Protein AF-A0A3E0N3J2-F1 (afdb_monomer)

Mean predicted aligned error: 12.0 Å

Secondary structure (DSSP, 8-state):
----PPP--------PPPPTTTHHHHHHHHHHHHHTT---HHHHHHHHT--HHHHHHHHHT-SHHHHHHHHH-SPTT--EEEEEEEE-TTT--EEEEES-TTT-GGGS---------

Structure (mmCIF, N/CA/C/O backbone):
data_AF-A0A3E0N3J2-F1
#
_entry.id   AF-A0A3E0N3J2-F1
#
loop_
_atom_site.group_PDB
_atom_site.id
_atom_site.type_symbol
_atom_site.label_atom_id
_atom_site.label_alt_id
_atom_site.label_comp_id
_atom_site.label_asym_id
_atom_site.label_entity_id
_atom_site.label_seq_id
_atom_site.pdbx_PDB_ins_code
_atom_site.Cartn_x
_atom_site.Cartn_y
_atom_site.Cartn_z
_atom_site.occupancy
_atom_site.B_iso_or_equiv
_atom_site.auth_seq_id
_atom_site.auth_comp_id
_atom_site.auth_asym_id
_atom_site.auth_atom_id
_atom_site.pdbx_PDB_model_num
ATOM 1 N N . MET A 1 1 ? 6.605 -41.405 32.037 1.00 49.12 1 MET A N 1
ATOM 2 C CA . MET A 1 1 ? 5.750 -40.196 32.096 1.00 49.12 1 MET A CA 1
ATOM 3 C C . MET A 1 1 ? 6.210 -39.213 31.024 1.00 49.12 1 MET A C 1
ATOM 5 O O . MET A 1 1 ? 7.272 -38.625 31.168 1.00 49.12 1 MET A O 1
ATOM 9 N N . ILE A 1 2 ? 5.474 -39.091 29.916 1.00 49.22 2 ILE A N 1
ATOM 10 C CA . ILE A 1 2 ? 5.842 -38.228 28.780 1.00 49.22 2 ILE A CA 1
ATOM 11 C C . ILE A 1 2 ? 5.239 -36.841 29.024 1.00 49.22 2 ILE A C 1
ATOM 13 O O . ILE A 1 2 ? 4.024 -36.663 28.939 1.00 49.22 2 ILE A O 1
ATOM 17 N N . GLN A 1 3 ? 6.078 -35.862 29.367 1.00 49.22 3 GLN A N 1
ATOM 18 C CA . GLN A 1 3 ? 5.643 -34.477 29.543 1.00 49.22 3 GLN A CA 1
ATOM 19 C C . GLN A 1 3 ? 5.344 -33.854 28.172 1.00 49.22 3 GLN A C 1
ATOM 21 O O . GLN A 1 3 ? 6.247 -33.542 27.396 1.00 49.22 3 GLN A O 1
ATOM 26 N N . ARG A 1 4 ? 4.055 -33.670 27.872 1.00 51.31 4 ARG A N 1
ATOM 27 C CA . ARG A 1 4 ? 3.586 -32.906 26.710 1.00 51.31 4 ARG A CA 1
ATOM 28 C C . ARG A 1 4 ? 3.923 -31.426 26.927 1.00 51.31 4 ARG A C 1
ATOM 30 O O . ARG A 1 4 ? 3.276 -30.753 27.729 1.00 51.31 4 ARG A O 1
ATOM 37 N N . ARG A 1 5 ? 4.942 -30.918 26.229 1.00 49.94 5 ARG A N 1
ATOM 38 C CA . ARG A 1 5 ? 5.257 -29.481 26.183 1.00 49.94 5 ARG A CA 1
ATOM 39 C C . ARG A 1 5 ? 4.100 -28.749 25.492 1.00 49.94 5 ARG A C 1
ATOM 41 O O . ARG A 1 5 ? 3.804 -29.016 24.331 1.00 49.94 5 ARG A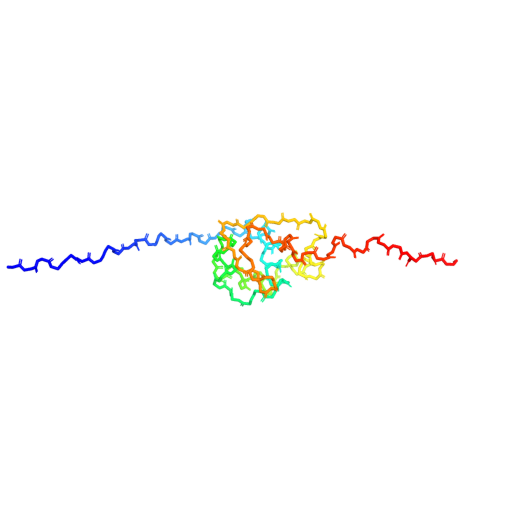 O 1
ATOM 48 N N . LYS A 1 6 ? 3.414 -27.863 26.221 1.00 51.88 6 LYS A N 1
ATOM 49 C CA . LYS A 1 6 ? 2.366 -26.983 25.677 1.00 51.88 6 LYS A CA 1
ATOM 50 C C . LYS A 1 6 ? 2.995 -26.010 24.664 1.00 51.88 6 LYS A C 1
ATOM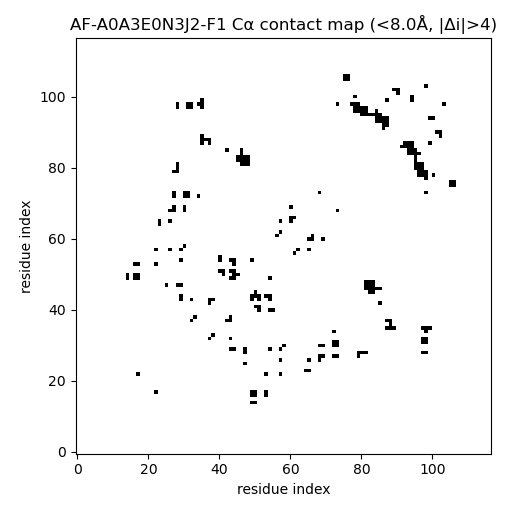 52 O O . LYS A 1 6 ? 4.055 -25.467 24.971 1.00 51.88 6 LYS A O 1
ATOM 57 N N . PRO A 1 7 ? 2.371 -25.754 23.501 1.00 45.41 7 PRO A N 1
ATOM 58 C CA . PRO A 1 7 ? 2.862 -24.748 22.570 1.00 45.41 7 PRO A CA 1
ATOM 59 C C . PRO A 1 7 ? 2.703 -23.349 23.173 1.00 45.41 7 PRO A C 1
ATOM 61 O O . PRO A 1 7 ? 1.644 -22.973 23.683 1.00 45.41 7 PRO A O 1
ATOM 64 N N . SER A 1 8 ? 3.795 -22.593 23.129 1.00 46.47 8 SER A N 1
ATOM 65 C CA . SER A 1 8 ? 3.905 -21.207 23.562 1.00 46.47 8 SER A CA 1
ATOM 66 C C . SER A 1 8 ? 2.934 -20.343 22.761 1.00 46.47 8 SER A C 1
ATOM 68 O O . SER A 1 8 ? 3.118 -20.108 21.570 1.00 46.47 8 SER A O 1
ATOM 70 N N . ARG A 1 9 ? 1.874 -19.883 23.424 1.00 44.66 9 ARG A N 1
ATOM 71 C CA . ARG A 1 9 ? 0.893 -18.939 22.889 1.00 44.66 9 ARG A CA 1
ATOM 72 C C . ARG A 1 9 ? 1.603 -17.593 22.701 1.00 44.66 9 ARG A C 1
ATOM 74 O O . ARG A 1 9 ? 1.740 -16.832 23.660 1.00 44.66 9 ARG A O 1
ATOM 81 N N . SER A 1 10 ? 2.122 -17.339 21.500 1.00 45.91 10 SER A N 1
ATOM 82 C CA . SER A 1 10 ? 2.666 -16.036 21.113 1.00 45.91 10 SER A CA 1
ATOM 83 C C . SER A 1 10 ? 1.596 -14.980 21.363 1.00 45.91 10 SER A C 1
ATOM 85 O O . SER A 1 10 ? 0.554 -14.963 20.716 1.00 45.91 10 SER A O 1
ATOM 87 N N . LYS A 1 11 ? 1.827 -14.136 22.371 1.00 43.78 11 LYS A N 1
ATOM 88 C CA . LYS A 1 11 ? 1.009 -12.960 22.652 1.00 43.78 11 LYS A CA 1
ATOM 89 C C . LYS A 1 11 ? 1.230 -11.975 21.508 1.00 43.78 11 LYS A C 1
ATOM 91 O O . LYS A 1 11 ? 2.158 -11.169 21.563 1.00 43.78 11 LYS A O 1
ATOM 96 N N . GLU A 1 12 ? 0.416 -12.054 20.463 1.00 45.28 12 GLU A N 1
ATOM 97 C CA . GLU A 1 12 ? 0.291 -10.958 19.509 1.00 45.28 12 GLU A CA 1
ATOM 98 C C . GLU A 1 12 ? -0.198 -9.735 20.291 1.00 45.28 12 GLU A C 1
ATOM 100 O O . GLU A 1 12 ? -1.329 -9.687 20.774 1.00 45.28 12 GLU A O 1
ATOM 105 N N . LYS A 1 13 ? 0.703 -8.770 20.513 1.00 46.81 13 LYS A N 1
ATOM 106 C CA . LYS A 1 13 ? 0.328 -7.454 21.031 1.00 46.81 13 LYS A CA 1
ATOM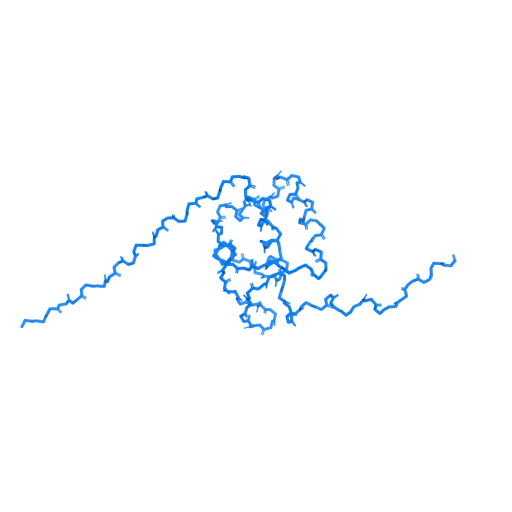 107 C C . LYS A 1 13 ? -0.752 -6.894 20.099 1.00 46.81 13 LYS A C 1
ATOM 109 O O . LYS A 1 13 ? -0.513 -6.886 18.889 1.00 46.81 13 LYS A O 1
ATOM 114 N N . PRO A 1 14 ? -1.889 -6.398 20.618 1.00 45.72 14 PRO A N 1
ATOM 115 C CA . PRO A 1 14 ? -2.850 -5.694 19.785 1.00 45.72 14 PRO A CA 1
ATOM 116 C C . PRO A 1 14 ? -2.119 -4.517 19.135 1.00 45.72 14 PRO A C 1
ATOM 118 O O . PRO A 1 14 ? -1.610 -3.633 19.830 1.00 45.72 14 PRO A O 1
ATOM 121 N N . LYS A 1 15 ? -1.986 -4.558 17.804 1.00 54.59 15 LYS A N 1
ATOM 122 C CA . LYS A 1 15 ? -1.508 -3.424 17.012 1.00 54.59 15 LYS A CA 1
ATOM 123 C C . LYS A 1 15 ? -2.458 -2.274 17.328 1.00 54.59 15 LYS A C 1
ATOM 125 O O . LYS A 1 15 ? -3.641 -2.359 17.016 1.00 54.59 15 LYS A O 1
ATOM 130 N N . GLN A 1 16 ? -1.962 -1.275 18.051 1.00 52.44 16 GLN A N 1
ATOM 131 C CA . GLN A 1 16 ? -2.748 -0.102 18.413 1.00 52.44 16 GLN A CA 1
ATOM 132 C C . GLN A 1 16 ? -3.293 0.513 17.121 1.00 52.44 16 GLN A C 1
ATOM 134 O O . GLN A 1 16 ? -2.528 0.693 16.173 1.00 52.44 16 GLN A O 1
ATOM 139 N N . ALA A 1 17 ? -4.602 0.774 17.077 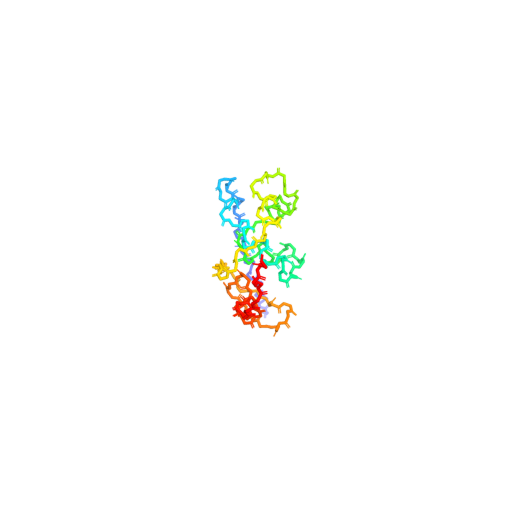1.00 54.28 17 ALA A N 1
ATOM 140 C CA . ALA A 1 17 ? -5.215 1.513 15.981 1.00 54.28 17 ALA A CA 1
ATOM 141 C C . ALA A 1 17 ? -4.457 2.835 15.819 1.00 54.28 17 ALA A C 1
ATOM 143 O O . ALA A 1 17 ? -4.213 3.539 16.806 1.00 54.28 17 ALA A O 1
ATOM 144 N N . LEU A 1 18 ? -4.002 3.117 14.600 1.00 55.69 18 LE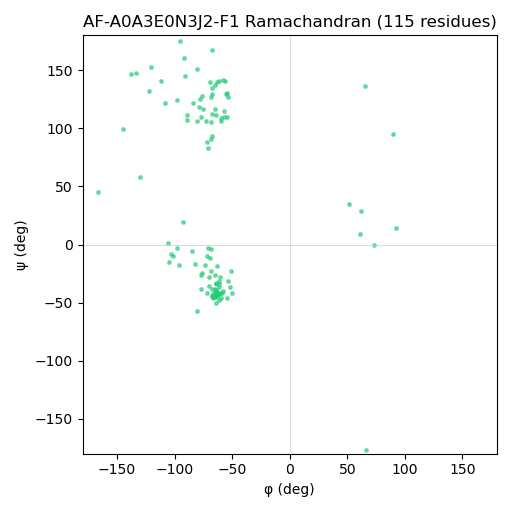U A N 1
ATOM 145 C CA . LEU A 1 18 ? -3.196 4.298 14.336 1.00 55.69 18 LEU A CA 1
ATOM 146 C C . LEU A 1 18 ? -4.038 5.549 14.629 1.00 55.69 18 LEU A C 1
ATOM 148 O O . LEU A 1 18 ? -5.228 5.597 14.329 1.00 55.69 18 LEU A O 1
ATOM 152 N N . THR A 1 19 ? -3.443 6.581 15.229 1.00 61.03 19 THR A N 1
ATOM 153 C CA . THR A 1 19 ? -4.160 7.846 15.431 1.00 61.03 19 THR A CA 1
ATOM 154 C C . THR A 1 19 ? -4.548 8.432 14.069 1.00 61.03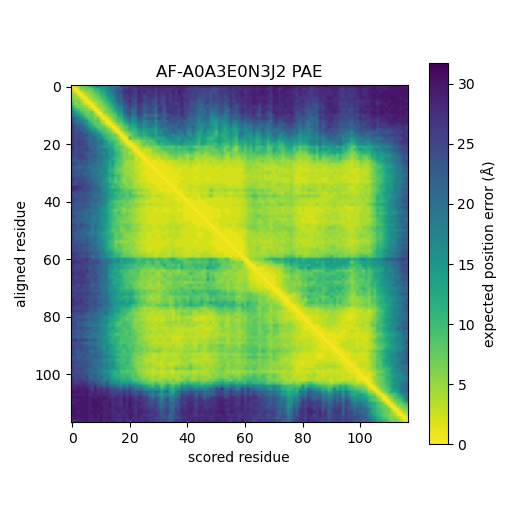 19 THR A C 1
ATOM 156 O O . THR A 1 19 ? -3.756 8.387 13.125 1.00 61.03 19 THR A O 1
ATOM 159 N N . LYS A 1 20 ? -5.752 9.016 13.951 1.00 61.12 20 LYS A N 1
ATOM 160 C CA . LYS A 1 20 ? -6.294 9.566 12.685 1.00 61.12 20 LYS A CA 1
ATOM 161 C C . LYS A 1 20 ? -5.346 10.530 11.951 1.00 61.12 20 LYS A C 1
ATOM 163 O O . LYS A 1 20 ? -5.436 10.694 10.742 1.00 61.12 20 LYS A O 1
ATOM 168 N N . SER A 1 21 ? -4.394 11.143 12.654 1.00 59.28 21 SER A N 1
ATOM 169 C CA . SER A 1 21 ? -3.364 12.020 12.084 1.00 59.28 21 SER A CA 1
ATOM 170 C C . SER A 1 21 ? -2.259 11.294 11.300 1.00 59.28 21 SER A C 1
ATOM 172 O O . SER A 1 21 ? -1.557 11.934 10.516 1.00 59.28 21 SER A O 1
ATOM 174 N N . GLN A 1 22 ? -2.086 9.981 11.477 1.00 63.97 22 GLN A N 1
ATOM 175 C CA . GLN A 1 22 ? -1.062 9.181 10.792 1.00 63.97 22 GLN A CA 1
ATOM 176 C C . GLN A 1 22 ? -1.586 8.469 9.532 1.00 63.97 22 GLN A C 1
ATOM 178 O O . GLN A 1 22 ? -0.782 8.118 8.664 1.00 63.97 22 GLN A O 1
ATOM 183 N N . LEU A 1 23 ? -2.911 8.328 9.389 1.00 65.38 23 LEU A N 1
ATOM 184 C CA . LEU A 1 23 ? -3.564 7.747 8.207 1.00 65.38 23 LEU A CA 1
ATOM 185 C C . LEU A 1 23 ? -3.150 8.430 6.889 1.00 65.38 23 LEU A C 1
ATOM 187 O O . LEU A 1 23 ? -2.741 7.718 5.970 1.00 65.38 23 LEU A O 1
ATOM 191 N N . PRO A 1 24 ? -3.108 9.777 6.776 1.00 67.12 24 PRO A N 1
ATOM 192 C CA . PRO A 1 24 ? -2.768 10.432 5.512 1.00 67.12 24 PRO A CA 1
ATOM 193 C C . PRO A 1 24 ? -1.329 10.171 5.054 1.00 67.12 24 PRO A C 1
ATOM 195 O O . PRO A 1 24 ? -1.045 10.228 3.863 1.00 67.12 24 PRO A O 1
ATOM 198 N N . ARG A 1 25 ? -0.405 9.884 5.984 1.00 73.56 25 ARG A N 1
ATOM 199 C CA . ARG A 1 25 ? 0.999 9.592 5.650 1.00 73.56 25 ARG A CA 1
ATOM 200 C C . ARG A 1 25 ? 1.193 8.183 5.096 1.00 73.56 25 ARG A C 1
ATOM 202 O O . ARG A 1 25 ? 2.157 7.961 4.373 1.00 73.56 25 ARG A O 1
ATOM 209 N N . ARG A 1 26 ? 0.319 7.236 5.453 1.00 77.69 26 ARG A N 1
ATOM 210 C CA . ARG A 1 26 ? 0.408 5.832 5.013 1.00 77.69 26 ARG A CA 1
ATOM 211 C C . ARG A 1 26 ? -0.598 5.456 3.930 1.00 77.69 26 ARG A C 1
ATOM 213 O O . ARG A 1 26 ? -0.380 4.454 3.257 1.00 77.69 26 ARG A O 1
ATOM 220 N N . ALA A 1 27 ? -1.623 6.278 3.706 1.00 81.75 27 ALA A N 1
ATOM 221 C CA . ALA A 1 27 ? -2.576 6.114 2.612 1.00 81.75 27 ALA A CA 1
ATOM 222 C C . ALA A 1 27 ? -1.918 5.905 1.231 1.00 81.75 27 ALA A C 1
ATOM 224 O O . ALA A 1 27 ? -2.352 4.995 0.531 1.00 81.75 27 ALA A O 1
ATOM 225 N N . PRO A 1 28 ? -0.835 6.618 0.851 1.00 84.69 28 PRO A N 1
ATOM 226 C CA . PRO A 1 28 ? -0.182 6.372 -0.434 1.00 84.69 28 PRO A CA 1
ATOM 227 C C . PRO A 1 28 ? 0.369 4.946 -0.569 1.00 84.69 28 PRO A C 1
ATOM 229 O O . PRO A 1 28 ? 0.275 4.357 -1.633 1.00 84.69 28 PRO A O 1
ATOM 232 N N . ALA A 1 29 ? 0.903 4.357 0.509 1.00 86.44 29 ALA A N 1
ATOM 233 C CA . ALA A 1 29 ? 1.446 2.996 0.474 1.00 86.44 29 ALA A CA 1
ATOM 234 C C . ALA A 1 29 ? 0.341 1.939 0.327 1.00 86.44 29 ALA A C 1
ATOM 236 O O . ALA A 1 29 ? 0.537 0.926 -0.338 1.00 86.44 29 ALA A O 1
ATOM 237 N N . VAL A 1 30 ? -0.820 2.183 0.941 1.00 88.62 30 VAL A N 1
ATOM 238 C CA . VAL A 1 30 ? -2.018 1.344 0.785 1.00 88.62 30 VAL A CA 1
ATOM 239 C C . VAL A 1 30 ? -2.513 1.396 -0.657 1.00 88.62 30 VAL A C 1
ATOM 241 O O . VAL A 1 30 ? -2.677 0.348 -1.274 1.00 88.62 30 VAL A O 1
ATOM 244 N N . ILE A 1 31 ? -2.674 2.606 -1.200 1.00 87.00 31 ILE A N 1
ATOM 245 C CA . ILE A 1 31 ? -3.111 2.823 -2.583 1.00 87.00 31 ILE A CA 1
ATOM 246 C C . ILE A 1 31 ? -2.124 2.171 -3.555 1.00 87.00 31 ILE A C 1
ATOM 248 O O . ILE A 1 31 ? -2.550 1.417 -4.416 1.00 87.00 31 ILE A O 1
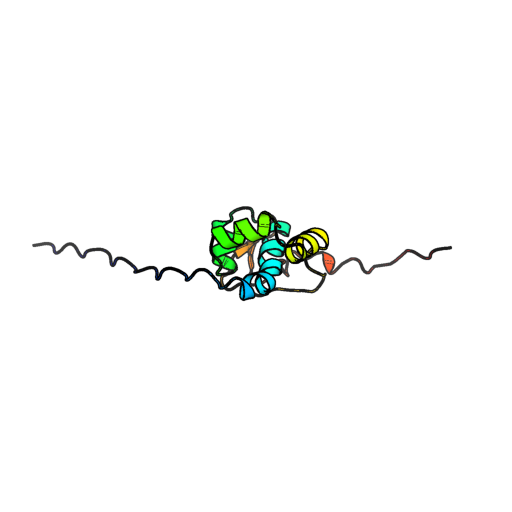ATOM 252 N N . ALA A 1 32 ? -0.814 2.355 -3.367 1.00 86.31 32 ALA A N 1
ATOM 253 C CA . ALA A 1 32 ? 0.206 1.730 -4.209 1.00 86.31 32 ALA A CA 1
ATOM 254 C C . ALA A 1 32 ? 0.119 0.193 -4.215 1.00 86.31 32 ALA A C 1
ATOM 256 O O . ALA A 1 32 ? 0.287 -0.432 -5.259 1.00 86.31 32 ALA A O 1
ATOM 257 N N . LEU A 1 33 ? -0.154 -0.439 -3.066 1.00 87.50 33 LEU A N 1
ATOM 258 C CA . LEU A 1 33 ? -0.345 -1.893 -2.991 1.00 87.50 33 LEU A CA 1
ATOM 259 C C . LEU A 1 33 ? -1.623 -2.347 -3.711 1.00 87.50 33 LEU A C 1
ATOM 261 O O . LEU A 1 33 ? -1.603 -3.376 -4.387 1.00 87.50 33 LEU A O 1
ATOM 265 N N . MET A 1 34 ? -2.706 -1.575 -3.610 1.00 88.56 34 MET A N 1
ATOM 266 C CA . MET A 1 34 ? -3.943 -1.834 -4.355 1.00 88.56 34 MET A CA 1
ATOM 267 C C . MET A 1 34 ? -3.738 -1.650 -5.865 1.00 88.56 34 MET A C 1
ATOM 269 O O . MET A 1 34 ? -4.150 -2.506 -6.641 1.00 88.56 34 MET A O 1
ATOM 273 N N . GLU A 1 35 ? -3.026 -0.600 -6.290 1.00 84.62 35 GLU A N 1
ATOM 274 C CA . GLU A 1 35 ? -2.642 -0.362 -7.692 1.00 84.62 35 GLU A CA 1
ATOM 275 C C . GLU A 1 35 ? -1.761 -1.494 -8.242 1.00 84.62 35 GLU A C 1
ATOM 277 O O . GLU A 1 35 ? -1.867 -1.857 -9.412 1.00 84.62 35 GLU A O 1
ATOM 282 N N . MET A 1 36 ? -0.919 -2.098 -7.397 1.00 83.25 36 MET A N 1
ATOM 283 C CA . MET A 1 36 ? -0.157 -3.298 -7.749 1.00 83.25 36 MET A CA 1
ATOM 284 C C . MET A 1 36 ? -1.029 -4.552 -7.911 1.00 83.25 36 MET A C 1
ATOM 286 O O . MET A 1 36 ? -0.516 -5.562 -8.385 1.00 83.25 36 MET A O 1
ATOM 290 N N . GLY A 1 37 ? -2.302 -4.526 -7.508 1.00 85.81 37 GLY A N 1
ATOM 291 C CA . GLY A 1 37 ? -3.221 -5.665 -7.563 1.00 85.81 37 GLY A CA 1
ATOM 292 C C . GLY A 1 37 ? -3.261 -6.517 -6.291 1.00 85.81 37 GLY A C 1
ATOM 293 O O . GLY A 1 37 ? -3.781 -7.634 -6.319 1.00 85.81 37 GLY A O 1
ATOM 294 N N . VAL A 1 38 ? -2.714 -6.031 -5.171 1.00 86.88 38 VAL A N 1
ATOM 295 C CA . VAL A 1 38 ? -2.896 -6.684 -3.868 1.00 86.88 38 VAL A CA 1
ATOM 296 C C . VAL A 1 38 ? -4.295 -6.336 -3.364 1.00 86.88 38 VAL A C 1
ATOM 298 O O . VAL A 1 38 ? -4.553 -5.195 -3.000 1.00 86.88 38 VAL A O 1
ATOM 301 N N . ASN A 1 39 ? -5.195 -7.321 -3.344 1.00 87.94 39 ASN A N 1
ATOM 302 C CA . ASN A 1 39 ? -6.599 -7.131 -2.946 1.00 87.94 39 ASN A CA 1
ATOM 303 C C . ASN A 1 39 ? -6.898 -7.608 -1.514 1.00 87.94 39 ASN A C 1
ATOM 305 O O . ASN A 1 39 ? -7.982 -7.366 -0.988 1.00 87.94 39 ASN A O 1
ATOM 309 N N . ASP A 1 40 ? -5.957 -8.301 -0.866 1.00 91.38 40 ASP A N 1
ATOM 310 C CA . ASP A 1 40 ? -6.136 -8.773 0.505 1.00 91.38 40 ASP A CA 1
ATOM 311 C C . ASP A 1 40 ? -5.866 -7.633 1.500 1.00 91.38 40 ASP A C 1
ATOM 313 O O . ASP A 1 40 ? -4.723 -7.244 1.754 1.00 91.38 40 ASP A O 1
ATOM 317 N N . TYR A 1 41 ? -6.929 -7.088 2.098 1.00 89.75 41 TYR A N 1
ATOM 318 C CA . TYR A 1 41 ? -6.804 -6.011 3.086 1.00 89.75 41 TYR A CA 1
ATOM 319 C C . TYR A 1 41 ? -5.990 -6.409 4.326 1.00 89.75 41 TYR A C 1
ATOM 321 O O . TYR A 1 41 ? -5.392 -5.540 4.964 1.00 89.75 41 TYR A O 1
ATOM 329 N N . GLY A 1 42 ? -5.962 -7.693 4.690 1.00 89.81 42 GLY A N 1
ATOM 330 C CA . GLY A 1 42 ? -5.134 -8.214 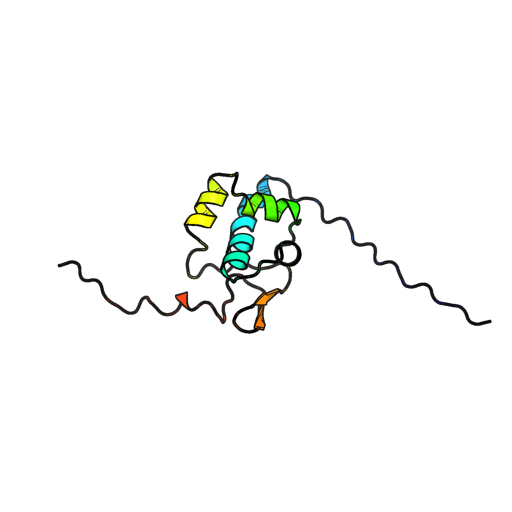5.775 1.00 89.81 42 GLY A CA 1
ATOM 331 C C . GLY A 1 42 ? -3.650 -8.138 5.435 1.00 89.81 42 GLY A C 1
ATOM 332 O O . GLY A 1 42 ? -2.858 -7.673 6.259 1.00 89.81 42 GLY A O 1
ATOM 333 N N . GLU A 1 43 ? -3.282 -8.517 4.214 1.00 88.75 43 GLU A N 1
ATOM 334 C CA . GLU A 1 43 ? -1.919 -8.420 3.696 1.00 88.75 43 GLU A CA 1
ATOM 335 C C . GLU A 1 43 ? -1.471 -6.958 3.588 1.00 88.75 43 GLU A C 1
ATOM 337 O O . GLU A 1 43 ? -0.406 -6.602 4.097 1.00 88.75 43 GLU A O 1
ATOM 342 N N . ILE A 1 44 ? -2.319 -6.079 3.051 1.00 89.75 44 ILE A N 1
ATOM 343 C CA . ILE A 1 44 ? -2.037 -4.639 2.956 1.00 89.75 44 ILE A CA 1
ATOM 344 C C . ILE A 1 44 ? -1.853 -4.020 4.346 1.00 89.75 44 ILE A C 1
ATOM 346 O O . ILE A 1 44 ? -0.874 -3.309 4.592 1.00 89.75 44 ILE A O 1
ATOM 350 N N . ALA A 1 45 ? -2.755 -4.312 5.288 1.00 89.25 45 ALA A N 1
ATOM 351 C CA . ALA A 1 45 ? -2.658 -3.849 6.672 1.00 89.25 45 ALA A CA 1
ATOM 352 C C . ALA A 1 45 ? -1.379 -4.374 7.344 1.00 89.25 45 ALA A C 1
ATOM 354 O O . ALA A 1 45 ? -0.663 -3.651 8.043 1.00 89.25 45 ALA A O 1
ATOM 355 N N . TYR A 1 46 ? -1.037 -5.637 7.102 1.00 88.94 46 TYR A N 1
ATOM 356 C CA . TYR A 1 46 ? 0.178 -6.244 7.622 1.00 88.94 46 TYR A CA 1
ATOM 357 C C . TYR A 1 46 ? 1.448 -5.575 7.076 1.00 88.94 46 TYR A C 1
ATOM 359 O O . TYR A 1 46 ? 2.343 -5.261 7.868 1.00 88.94 46 TYR A O 1
ATOM 367 N N . ALA A 1 47 ? 1.489 -5.303 5.772 1.00 88.00 47 ALA A N 1
ATOM 368 C CA . ALA A 1 47 ? 2.600 -4.679 5.055 1.00 88.00 47 ALA A CA 1
ATOM 369 C C . ALA A 1 47 ? 2.824 -3.223 5.455 1.00 88.00 47 ALA A C 1
ATOM 371 O O . ALA A 1 47 ? 3.947 -2.795 5.717 1.00 88.00 47 ALA A O 1
ATOM 372 N N . THR A 1 48 ? 1.737 -2.464 5.562 1.00 85.88 48 THR A N 1
ATOM 373 C CA . THR A 1 48 ? 1.755 -1.038 5.918 1.00 85.88 48 THR A CA 1
ATOM 374 C C . THR A 1 48 ? 1.780 -0.813 7.431 1.00 85.88 48 THR A C 1
ATOM 376 O O . THR A 1 48 ? 1.944 0.314 7.902 1.00 85.88 48 THR A O 1
ATOM 379 N N . GLY A 1 49 ? 1.664 -1.883 8.227 1.00 86.69 49 GLY A N 1
ATOM 380 C CA . GLY A 1 49 ? 1.537 -1.829 9.684 1.00 86.69 49 GLY A CA 1
ATOM 381 C C . GLY A 1 49 ? 0.288 -1.087 10.159 1.00 86.69 49 GLY A C 1
ATOM 382 O O . GLY A 1 49 ? 0.331 -0.485 11.228 1.00 86.69 49 GLY A O 1
ATOM 383 N N . LEU A 1 50 ? -0.768 -1.103 9.352 1.00 87.00 50 LEU A N 1
ATOM 384 C CA . LEU A 1 50 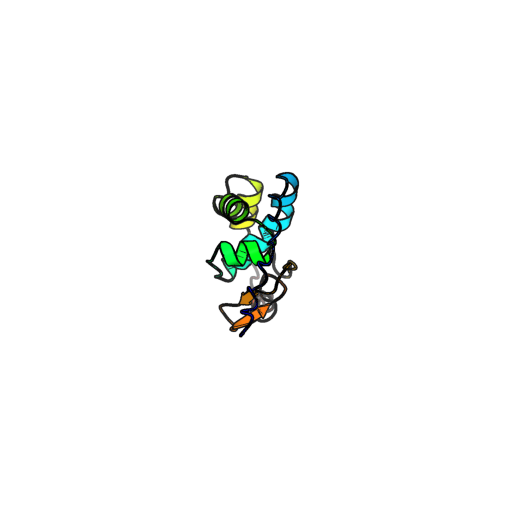? -2.093 -0.587 9.672 1.00 87.00 50 LEU A CA 1
ATOM 385 C C . LEU A 1 50 ? -3.003 -1.713 10.178 1.00 87.00 50 LEU A C 1
ATOM 387 O O . LEU A 1 50 ? -2.613 -2.888 10.219 1.00 87.00 50 LEU A O 1
ATOM 391 N N . THR A 1 51 ? -4.213 -1.356 10.595 1.00 88.44 51 THR A N 1
ATOM 392 C CA . THR A 1 51 ? -5.290 -2.323 10.819 1.00 88.44 51 THR A CA 1
ATOM 393 C C . THR A 1 51 ? -6.132 -2.492 9.554 1.00 88.44 51 THR A C 1
ATOM 395 O O . THR A 1 51 ? -6.133 -1.640 8.670 1.00 88.44 51 THR A O 1
ATOM 398 N N . VAL A 1 52 ? -6.884 -3.590 9.460 1.00 88.50 52 VAL A N 1
ATOM 399 C CA . VAL A 1 52 ? -7.824 -3.799 8.343 1.00 88.50 52 VAL A CA 1
ATOM 400 C C . VAL A 1 52 ? -8.904 -2.711 8.317 1.00 88.50 52 VAL A C 1
ATOM 402 O O . VAL A 1 52 ? -9.366 -2.341 7.245 1.00 88.50 52 VAL A O 1
ATOM 405 N N . ALA A 1 53 ? -9.292 -2.176 9.481 1.00 87.19 53 ALA A N 1
ATOM 406 C CA . ALA A 1 53 ? -10.238 -1.066 9.569 1.00 87.19 53 ALA A CA 1
ATOM 407 C C . ALA A 1 53 ? -9.667 0.212 8.935 1.00 87.19 53 ALA A C 1
ATOM 409 O O . ALA A 1 53 ? -10.343 0.823 8.117 1.00 87.19 53 ALA A O 1
ATOM 410 N N . ASP A 1 54 ? -8.405 0.540 9.225 1.00 85.88 54 ASP A N 1
ATOM 411 C CA . ASP A 1 54 ? -7.713 1.688 8.621 1.00 85.88 54 ASP A CA 1
ATOM 412 C C . ASP A 1 54 ? -7.609 1.544 7.095 1.00 85.88 54 ASP A C 1
ATOM 414 O O . ASP A 1 54 ? -7.826 2.499 6.355 1.00 85.88 54 ASP A O 1
ATOM 418 N N . VAL A 1 55 ? -7.290 0.337 6.609 1.00 86.88 55 VAL A N 1
ATOM 419 C CA . VAL A 1 55 ? -7.216 0.055 5.165 1.00 86.88 55 VAL A CA 1
ATOM 420 C C . VAL A 1 55 ? -8.583 0.228 4.507 1.00 86.88 55 VAL A C 1
ATOM 422 O O . VAL A 1 55 ? -8.657 0.828 3.441 1.00 86.88 55 VAL A O 1
ATOM 425 N N . LYS A 1 56 ? -9.663 -0.226 5.153 1.00 87.44 56 LYS A N 1
ATOM 426 C CA . LYS A 1 56 ? -11.034 -0.011 4.668 1.00 87.44 56 LYS A CA 1
ATOM 427 C C . LYS A 1 56 ? -11.433 1.461 4.664 1.00 87.44 56 LYS A C 1
ATOM 429 O O . LYS A 1 56 ? -12.113 1.883 3.742 1.00 87.44 56 LYS A O 1
ATOM 434 N N . GLU A 1 57 ? -11.023 2.236 5.665 1.00 84.88 57 GLU A N 1
ATOM 435 C CA . GLU A 1 57 ? -11.272 3.685 5.706 1.00 84.88 57 GLU A CA 1
ATOM 436 C C . GLU A 1 57 ? -10.550 4.400 4.553 1.00 84.88 57 GLU A C 1
ATOM 438 O O . GLU A 1 57 ? -11.109 5.293 3.916 1.00 84.88 57 GLU A O 1
ATOM 443 N N . ILE A 1 58 ? -9.326 3.963 4.237 1.00 83.50 58 ILE A N 1
ATOM 444 C CA . ILE A 1 58 ? -8.559 4.474 3.096 1.00 83.50 58 ILE A CA 1
ATOM 445 C C . ILE A 1 58 ? -9.222 4.086 1.767 1.00 83.50 58 ILE A C 1
ATOM 447 O O . ILE A 1 58 ? -9.376 4.946 0.902 1.00 83.50 58 ILE A O 1
ATOM 451 N N . ASP A 1 59 ? -9.639 2.828 1.619 1.00 83.81 59 ASP A N 1
ATOM 452 C CA . ASP A 1 59 ? -10.302 2.313 0.412 1.00 83.81 59 ASP A CA 1
ATOM 453 C C . ASP A 1 59 ? -11.665 2.976 0.165 1.00 83.81 59 ASP A C 1
ATOM 455 O O . ASP A 1 59 ? -11.983 3.384 -0.949 1.00 83.81 59 ASP A O 1
ATOM 459 N N . ALA A 1 60 ? -12.441 3.192 1.232 1.00 82.88 60 ALA A N 1
ATOM 460 C CA . ALA A 1 60 ? -13.704 3.924 1.176 1.00 82.88 60 ALA A CA 1
ATOM 461 C C . ALA A 1 60 ? -13.523 5.393 0.749 1.00 82.88 60 ALA A C 1
ATOM 463 O O . ALA A 1 60 ? -14.487 6.035 0.327 1.00 82.88 60 ALA A O 1
ATOM 464 N N . ALA A 1 61 ? -12.298 5.926 0.843 1.00 72.06 61 ALA A N 1
ATOM 465 C CA . ALA A 1 61 ? -11.921 7.259 0.388 1.00 72.06 61 ALA A CA 1
ATOM 466 C C . ALA A 1 61 ? -12.839 8.384 0.916 1.00 72.06 61 ALA A C 1
ATOM 468 O O . ALA A 1 61 ? -13.080 9.378 0.223 1.00 72.06 61 ALA A O 1
ATOM 469 N N . GLU A 1 62 ? -13.338 8.245 2.152 1.00 70.19 62 GLU A N 1
ATOM 470 C CA . GLU A 1 62 ? -14.233 9.233 2.774 1.00 70.19 62 GLU A CA 1
ATOM 471 C C . GLU A 1 62 ? -13.530 10.589 2.972 1.00 70.19 62 GLU A C 1
ATOM 473 O O . GLU A 1 62 ? -14.142 11.650 2.824 1.00 70.19 62 GLU A O 1
ATOM 478 N N . ASP A 1 63 ? -12.216 10.580 3.229 1.00 72.94 63 ASP A N 1
ATOM 479 C CA . ASP A 1 63 ? -11.406 11.798 3.275 1.00 72.94 63 ASP A CA 1
ATOM 480 C C . ASP A 1 63 ? -11.072 12.287 1.854 1.00 72.94 63 ASP A C 1
ATOM 482 O O . ASP A 1 63 ? -10.449 11.595 1.041 1.00 72.94 63 ASP A O 1
ATOM 486 N N . ARG A 1 64 ? -11.407 13.551 1.570 1.00 73.62 64 ARG A N 1
ATOM 487 C CA . ARG A 1 64 ? -11.134 14.223 0.289 1.00 73.62 64 ARG A CA 1
ATOM 488 C C . ARG A 1 64 ? -9.656 14.156 -0.130 1.00 73.62 64 ARG A C 1
ATOM 490 O O . ARG A 1 64 ? -9.377 14.135 -1.330 1.00 73.62 64 ARG A O 1
ATOM 497 N N . LYS A 1 65 ? -8.710 14.139 0.816 1.00 72.75 65 LYS A N 1
ATOM 498 C CA . LYS A 1 65 ? -7.267 14.009 0.541 1.00 72.75 65 LYS A CA 1
ATOM 499 C C . LYS A 1 65 ? -6.904 12.600 0.084 1.00 72.75 65 LYS A C 1
ATOM 501 O O . LYS A 1 65 ? -6.142 12.464 -0.870 1.00 72.75 65 LYS A O 1
ATOM 506 N N . ILE A 1 66 ? -7.477 11.580 0.722 1.00 72.69 66 ILE A N 1
ATOM 507 C CA . ILE A 1 66 ? -7.284 10.173 0.349 1.00 72.69 66 ILE A CA 1
ATOM 508 C C . ILE A 1 66 ? -7.908 9.919 -1.020 1.00 72.69 66 ILE A C 1
ATOM 510 O O . ILE A 1 66 ? -7.248 9.373 -1.896 1.00 72.69 66 ILE A O 1
ATOM 514 N N . ARG A 1 67 ? -9.120 10.432 -1.262 1.00 75.62 67 ARG A N 1
ATOM 515 C CA . ARG A 1 67 ? -9.773 10.335 -2.572 1.00 75.62 67 ARG A CA 1
ATOM 516 C C . ARG A 1 67 ? -8.948 10.970 -3.687 1.00 75.62 67 ARG A C 1
ATOM 518 O O . ARG A 1 67 ? -8.839 10.409 -4.774 1.00 75.62 67 ARG A O 1
ATOM 525 N N . ARG A 1 68 ? -8.344 12.136 -3.425 1.00 75.81 68 ARG A N 1
ATOM 526 C CA . ARG A 1 68 ? -7.454 12.799 -4.387 1.00 75.81 68 ARG A CA 1
ATOM 527 C C . ARG A 1 68 ? -6.209 11.958 -4.669 1.00 75.81 68 ARG A C 1
ATOM 529 O O . ARG A 1 68 ? -5.850 11.840 -5.832 1.00 75.81 68 ARG A O 1
ATOM 536 N N . LEU A 1 69 ? -5.602 11.357 -3.645 1.00 72.81 69 LEU A N 1
ATOM 537 C CA . LEU A 1 69 ? -4.478 10.431 -3.811 1.00 72.81 69 LEU A CA 1
ATOM 538 C C . LEU A 1 69 ? -4.881 9.183 -4.603 1.00 72.81 69 LEU A C 1
ATOM 540 O O . LEU A 1 69 ? -4.166 8.805 -5.515 1.00 72.81 69 LEU A O 1
ATOM 544 N N . ALA A 1 70 ? -6.043 8.594 -4.323 1.00 74.19 70 ALA A N 1
ATOM 545 C CA . ALA A 1 70 ? -6.539 7.432 -5.059 1.00 74.19 70 ALA A CA 1
ATOM 546 C C . ALA A 1 70 ? -6.826 7.760 -6.535 1.00 74.19 70 ALA A C 1
ATOM 548 O O . ALA A 1 70 ? -6.602 6.935 -7.408 1.00 74.19 70 ALA A O 1
ATOM 549 N N . THR A 1 71 ? -7.276 8.987 -6.828 1.00 75.25 71 THR A N 1
ATOM 550 C CA . THR A 1 71 ? -7.535 9.437 -8.209 1.00 75.25 71 THR A CA 1
ATOM 551 C C . THR A 1 71 ? -6.248 9.795 -8.956 1.00 75.25 71 THR A C 1
ATOM 553 O O . THR A 1 71 ? -6.146 9.567 -10.155 1.00 75.25 71 THR A O 1
ATOM 556 N N . GLN A 1 72 ? -5.279 10.407 -8.271 1.00 74.69 72 GLN A N 1
ATOM 557 C CA . GLN A 1 72 ? -3.995 10.800 -8.866 1.00 74.69 72 GLN A CA 1
ATOM 558 C C . GLN A 1 72 ? -2.997 9.636 -8.928 1.00 74.69 72 GLN A C 1
ATOM 560 O O . GLN A 1 72 ? -2.012 9.721 -9.660 1.00 74.69 72 GLN A O 1
ATOM 565 N N . GLY A 1 73 ? -3.257 8.570 -8.170 1.00 70.12 73 GLY A N 1
ATOM 566 C CA . GLY A 1 73 ? -2.335 7.470 -7.956 1.00 70.12 73 GLY A CA 1
ATOM 567 C C . GLY A 1 73 ? -1.088 7.897 -7.187 1.00 70.12 73 GLY A C 1
ATOM 568 O O . GLY A 1 73 ? -0.921 9.048 -6.757 1.00 70.12 73 GLY A O 1
ATOM 569 N N . THR A 1 74 ? -0.177 6.948 -7.017 1.00 71.25 74 THR A N 1
ATOM 570 C CA . THR A 1 74 ? 1.151 7.247 -6.470 1.00 71.25 74 THR A CA 1
ATOM 571 C C . THR A 1 74 ? 2.009 7.925 -7.553 1.00 71.25 74 THR A C 1
ATOM 573 O O . THR A 1 74 ? 2.098 7.378 -8.659 1.00 71.25 74 THR A O 1
ATOM 576 N N . PRO A 1 75 ? 2.643 9.093 -7.295 1.00 71.00 75 PRO A N 1
ATOM 577 C CA . PRO A 1 75 ? 3.470 9.763 -8.298 1.00 71.00 75 PRO A CA 1
ATOM 578 C C . PRO A 1 75 ? 4.606 8.853 -8.780 1.00 71.00 75 PRO A C 1
ATOM 580 O O . PRO A 1 75 ? 5.211 8.139 -7.978 1.00 71.00 75 PRO A O 1
ATOM 583 N N . ALA A 1 76 ? 4.921 8.893 -10.077 1.00 69.31 76 ALA A N 1
ATOM 584 C CA . ALA A 1 76 ? 6.009 8.096 -10.645 1.00 69.31 76 ALA A CA 1
ATOM 585 C C . ALA A 1 76 ? 7.345 8.380 -9.930 1.00 69.31 76 ALA A C 1
ATOM 587 O O . ALA A 1 76 ? 7.625 9.516 -9.542 1.00 69.31 76 ALA A O 1
ATOM 588 N N . GLY A 1 77 ? 8.144 7.333 -9.703 1.00 71.69 77 GLY A N 1
ATOM 589 C CA . GLY A 1 77 ? 9.399 7.426 -8.948 1.00 71.69 77 GLY A CA 1
ATOM 590 C C . GLY A 1 77 ? 9.232 7.602 -7.432 1.00 71.69 77 GLY A C 1
ATOM 591 O O . GLY A 1 77 ? 10.231 7.668 -6.716 1.00 71.69 77 GLY A O 1
ATOM 592 N N . THR A 1 78 ? 7.997 7.657 -6.918 1.00 79.62 78 THR A N 1
ATOM 593 C CA . THR A 1 78 ? 7.742 7.659 -5.473 1.00 79.62 78 THR A CA 1
ATOM 594 C C . THR A 1 78 ? 7.607 6.232 -4.972 1.00 79.62 78 THR A C 1
ATOM 596 O O . THR A 1 78 ? 6.614 5.563 -5.238 1.00 79.62 78 THR A O 1
ATOM 599 N N . TYR A 1 79 ? 8.586 5.796 -4.183 1.00 84.38 79 TYR A N 1
ATOM 600 C CA . TYR A 1 79 ? 8.586 4.486 -3.543 1.00 84.38 79 TYR A CA 1
ATOM 601 C C . TYR A 1 79 ? 8.359 4.630 -2.047 1.00 84.38 79 TYR A C 1
ATOM 603 O O . TYR A 1 79 ? 9.116 5.301 -1.341 1.00 84.38 79 TYR A O 1
ATOM 611 N N . LEU A 1 80 ? 7.305 3.992 -1.556 1.00 86.38 80 LEU A N 1
ATOM 612 C CA . LEU A 1 80 ? 6.937 4.031 -0.151 1.00 86.38 80 LEU A CA 1
ATOM 613 C C . LEU A 1 80 ? 7.451 2.774 0.550 1.00 86.38 80 LEU A C 1
ATOM 615 O O . LEU A 1 80 ? 7.121 1.664 0.123 1.00 86.38 80 LEU A O 1
ATOM 619 N N . PRO A 1 81 ? 8.238 2.914 1.629 1.00 87.69 81 PRO A N 1
ATOM 620 C CA . PRO A 1 81 ? 8.724 1.767 2.374 1.00 87.69 81 PRO A CA 1
ATOM 621 C C . PRO A 1 81 ? 7.565 1.060 3.084 1.00 87.69 81 PRO A C 1
ATOM 623 O O . PRO A 1 81 ? 6.730 1.685 3.744 1.00 87.69 81 PRO A O 1
ATOM 626 N N . LEU A 1 82 ? 7.548 -0.263 2.976 1.00 88.06 82 LEU A N 1
ATOM 627 C CA . LEU A 1 82 ? 6.645 -1.140 3.706 1.00 88.06 82 LEU A CA 1
ATOM 628 C C . LEU A 1 82 ? 7.305 -1.560 5.022 1.00 88.06 82 LEU A C 1
ATOM 630 O O . LEU A 1 82 ? 8.511 -1.791 5.091 1.00 88.06 82 LEU A O 1
ATOM 634 N N . ASN A 1 83 ? 6.507 -1.717 6.077 1.00 87.44 83 ASN A N 1
ATOM 635 C CA . ASN A 1 83 ? 7.003 -2.253 7.348 1.00 87.44 83 ASN A CA 1
ATOM 636 C C . ASN A 1 83 ? 7.340 -3.740 7.243 1.00 87.44 83 ASN A C 1
ATOM 638 O O . ASN A 1 83 ? 8.149 -4.249 8.019 1.00 87.44 83 ASN A O 1
ATOM 642 N N . LYS A 1 84 ? 6.662 -4.454 6.341 1.00 87.19 84 LYS A N 1
ATOM 643 C CA . LYS A 1 84 ? 6.859 -5.882 6.116 1.00 87.19 84 LYS A CA 1
ATOM 644 C C . LYS A 1 84 ? 6.847 -6.190 4.626 1.00 87.19 84 LYS A C 1
ATOM 646 O O . LYS A 1 84 ? 6.115 -5.527 3.892 1.00 87.19 84 LYS A O 1
ATOM 651 N N . PRO A 1 85 ? 7.636 -7.182 4.190 1.00 88.50 85 PRO A N 1
ATOM 652 C CA . PRO A 1 85 ? 7.688 -7.532 2.789 1.00 88.50 85 PRO A CA 1
ATOM 653 C C . PRO A 1 85 ? 6.377 -8.182 2.343 1.00 88.50 85 PRO A C 1
ATOM 655 O O . PRO A 1 85 ? 5.806 -8.995 3.074 1.00 88.50 85 PRO A O 1
ATOM 658 N N . VAL A 1 86 ? 5.936 -7.827 1.140 1.00 89.50 86 VAL A N 1
ATOM 659 C CA . VAL A 1 86 ? 4.753 -8.379 0.464 1.00 89.50 86 VAL A CA 1
ATOM 660 C C . VAL A 1 86 ? 5.167 -9.011 -0.846 1.00 89.50 86 VAL A C 1
ATOM 662 O O . VAL A 1 86 ? 6.174 -8.625 -1.442 1.00 89.50 86 VAL A O 1
ATOM 665 N N . ARG A 1 87 ? 4.400 -9.998 -1.300 1.00 89.62 87 ARG A N 1
ATOM 666 C CA . ARG A 1 87 ? 4.644 -10.630 -2.588 1.00 89.62 87 ARG A CA 1
ATOM 667 C C . ARG A 1 87 ? 3.988 -9.804 -3.689 1.00 89.62 87 ARG A C 1
ATOM 669 O O . ARG A 1 87 ? 2.786 -9.572 -3.670 1.00 89.62 87 ARG A O 1
ATOM 676 N N . CYS A 1 88 ? 4.777 -9.340 -4.650 1.00 88.62 88 CYS A N 1
ATOM 677 C CA . CYS A 1 88 ? 4.231 -8.652 -5.813 1.00 88.62 88 CYS A CA 1
ATOM 678 C C . CYS A 1 88 ? 3.457 -9.662 -6.678 1.00 88.62 88 CYS A C 1
ATOM 680 O O . CYS A 1 88 ? 4.046 -10.670 -7.065 1.00 88.62 88 CYS A O 1
ATOM 682 N N . PRO A 1 89 ? 2.185 -9.412 -7.028 1.00 86.88 89 PRO A N 1
ATOM 683 C CA . PRO A 1 89 ? 1.410 -10.344 -7.849 1.00 86.88 89 PRO A CA 1
ATOM 684 C C . PRO A 1 89 ? 1.926 -10.437 -9.296 1.00 86.88 89 PRO A C 1
ATOM 686 O O . PRO A 1 89 ? 1.722 -11.456 -9.946 1.00 86.88 89 PRO A O 1
ATOM 689 N N . THR A 1 90 ? 2.642 -9.417 -9.786 1.00 86.50 90 THR A N 1
ATOM 690 C CA . THR A 1 90 ? 3.161 -9.362 -11.163 1.00 86.50 90 THR A CA 1
ATOM 691 C C . THR A 1 90 ? 4.443 -10.176 -11.351 1.00 86.50 90 THR A C 1
ATOM 693 O O . THR A 1 90 ? 4.485 -11.064 -12.197 1.00 86.50 90 THR A O 1
ATOM 696 N N . CYS A 1 91 ? 5.505 -9.900 -10.581 1.00 88.38 91 CYS A N 1
ATOM 697 C CA . CYS A 1 91 ? 6.784 -10.625 -10.703 1.00 88.38 91 CYS A CA 1
ATOM 698 C C . CYS A 1 91 ? 6.961 -11.752 -9.684 1.00 88.38 91 CYS A C 1
ATOM 700 O O . CYS A 1 91 ? 7.986 -12.431 -9.692 1.00 88.38 91 CYS A O 1
ATOM 702 N N . ASN A 1 92 ? 6.003 -11.932 -8.772 1.00 88.75 92 ASN A N 1
ATOM 703 C CA . ASN A 1 92 ? 6.060 -12.906 -7.685 1.00 88.75 92 ASN A CA 1
ATOM 704 C C . ASN A 1 92 ? 7.226 -12.704 -6.691 1.00 88.75 92 ASN A C 1
ATOM 706 O O . ASN A 1 92 ? 7.473 -13.567 -5.843 1.00 88.75 92 ASN A O 1
ATOM 710 N N . GLY A 1 93 ? 7.941 -11.578 -6.793 1.00 87.62 93 GLY A N 1
ATOM 711 C CA . GLY A 1 93 ? 9.063 -11.209 -5.936 1.00 87.62 93 GLY A CA 1
ATOM 712 C C . GLY A 1 93 ? 8.612 -10.624 -4.599 1.00 87.62 93 GLY A C 1
ATOM 713 O O . GLY A 1 93 ? 7.556 -9.999 -4.501 1.00 87.62 93 GLY A O 1
ATOM 714 N N . MET A 1 94 ? 9.428 -10.813 -3.562 1.00 91.56 94 MET A N 1
ATOM 715 C CA . MET A 1 94 ? 9.219 -10.185 -2.255 1.00 91.56 94 MET A CA 1
ATOM 716 C C . MET A 1 94 ? 9.691 -8.732 -2.305 1.00 91.56 94 MET A C 1
ATOM 718 O O . MET A 1 94 ? 10.873 -8.474 -2.529 1.00 91.56 94 MET A O 1
ATOM 722 N N . VAL A 1 95 ? 8.778 -7.789 -2.082 1.00 89.75 95 VAL A N 1
ATOM 723 C CA . VAL A 1 95 ? 9.052 -6.351 -2.135 1.00 89.75 95 VAL A CA 1
ATOM 724 C C . VAL A 1 95 ? 8.946 -5.720 -0.759 1.00 89.75 95 VAL A C 1
ATOM 726 O O . VAL A 1 95 ? 8.053 -6.037 0.021 1.00 89.75 95 VAL A O 1
ATOM 729 N N . THR A 1 96 ? 9.852 -4.794 -0.467 1.00 90.50 96 THR A N 1
ATOM 730 C CA . THR A 1 96 ? 9.837 -3.961 0.746 1.00 90.50 96 THR A CA 1
ATOM 731 C C . THR A 1 96 ? 9.405 -2.525 0.457 1.00 90.50 96 THR A C 1
ATOM 733 O O . THR A 1 96 ? 9.357 -1.707 1.372 1.00 90.50 96 THR A O 1
ATOM 736 N N . MET A 1 97 ? 9.083 -2.211 -0.799 1.00 88.25 97 MET A N 1
ATOM 737 C CA . MET A 1 97 ? 8.613 -0.903 -1.247 1.00 88.25 97 MET A CA 1
ATOM 738 C C . MET A 1 97 ? 7.394 -1.068 -2.156 1.00 88.25 97 MET A C 1
ATOM 740 O O . MET A 1 97 ? 7.305 -2.057 -2.888 1.00 88.25 97 MET A O 1
ATOM 744 N N . ALA A 1 98 ? 6.480 -0.100 -2.103 1.00 85.81 98 ALA A N 1
ATOM 745 C CA . ALA A 1 98 ? 5.326 0.002 -2.990 1.00 85.81 98 ALA A CA 1
ATOM 746 C C . ALA A 1 98 ? 5.351 1.355 -3.737 1.00 85.81 98 ALA A C 1
ATOM 748 O O . ALA A 1 98 ? 5.548 2.380 -3.078 1.00 85.81 98 ALA A O 1
ATOM 749 N N . PRO A 1 99 ? 5.155 1.390 -5.070 1.00 85.38 99 PRO A N 1
ATOM 750 C CA . PRO A 1 99 ? 4.962 0.246 -5.964 1.00 85.38 99 PRO A CA 1
ATOM 751 C C . PRO A 1 99 ? 6.226 -0.632 -6.092 1.00 85.38 99 PRO A C 1
ATOM 753 O O . PRO A 1 99 ? 7.311 -0.266 -5.641 1.00 85.38 99 PRO A O 1
ATOM 756 N N . CYS A 1 100 ? 6.084 -1.834 -6.661 1.00 86.75 100 CYS A N 1
ATOM 757 C CA . CYS A 1 100 ? 7.196 -2.772 -6.835 1.00 86.75 100 CYS A CA 1
ATOM 758 C C . CYS A 1 100 ? 8.245 -2.191 -7.790 1.00 86.75 100 CYS A C 1
ATOM 760 O O . CYS A 1 100 ? 8.009 -2.159 -8.989 1.00 86.75 100 CYS A O 1
ATOM 762 N N . VAL A 1 101 ? 9.430 -1.846 -7.278 1.00 83.69 101 VAL A N 1
ATOM 763 C CA . VAL A 1 101 ? 10.555 -1.293 -8.064 1.00 83.69 101 VAL A CA 1
ATOM 764 C C . VAL A 1 101 ? 10.906 -2.147 -9.291 1.00 83.69 101 VAL A C 1
ATOM 766 O O . VAL A 1 101 ? 11.228 -1.618 -10.343 1.00 83.69 101 VAL A O 1
ATOM 769 N N . ALA A 1 102 ? 10.820 -3.476 -9.178 1.00 82.94 102 ALA A N 1
ATOM 770 C CA . ALA A 1 102 ? 11.134 -4.385 -10.282 1.00 82.94 102 ALA A CA 1
ATOM 771 C C . ALA A 1 102 ? 10.029 -4.459 -11.354 1.00 82.94 102 ALA A C 1
ATOM 773 O O . ALA A 1 102 ? 10.309 -4.830 -12.491 1.00 82.94 102 ALA A O 1
ATOM 774 N N . CYS A 1 103 ? 8.778 -4.156 -10.993 1.00 81.88 103 CYS A N 1
ATOM 775 C CA . CYS A 1 103 ? 7.641 -4.147 -11.920 1.00 81.88 103 CYS A CA 1
ATOM 776 C C . CYS A 1 103 ? 7.227 -2.743 -12.347 1.00 81.88 103 CYS A C 1
ATOM 778 O O . CYS A 1 103 ? 6.349 -2.627 -13.201 1.00 81.88 103 CYS A O 1
ATOM 780 N N . ASP A 1 104 ? 7.790 -1.700 -11.737 1.00 77.69 104 ASP A N 1
ATOM 781 C CA . ASP A 1 104 ? 7.435 -0.318 -12.016 1.00 77.69 104 ASP A CA 1
ATOM 782 C C . ASP A 1 104 ? 7.958 0.077 -13.400 1.00 77.69 104 ASP A C 1
ATOM 784 O O . ASP A 1 104 ? 9.033 0.646 -13.571 1.00 77.69 104 ASP A O 1
ATOM 788 N N . ARG A 1 105 ? 7.170 -0.274 -14.419 1.00 63.94 105 ARG A N 1
ATOM 789 C CA . ARG A 1 105 ? 7.419 0.062 -15.822 1.00 63.94 105 ARG A CA 1
ATOM 790 C C . ARG A 1 105 ? 7.211 1.547 -16.120 1.00 63.94 105 ARG A C 1
ATOM 792 O O . ARG A 1 105 ? 7.491 1.964 -17.234 1.00 63.94 105 ARG A O 1
ATOM 799 N N . ARG A 1 106 ? 6.787 2.371 -15.147 1.00 59.53 106 ARG A N 1
ATOM 800 C CA . ARG A 1 106 ? 6.740 3.837 -15.320 1.00 59.53 106 ARG A CA 1
ATOM 801 C C . ARG A 1 106 ? 8.136 4.470 -15.424 1.00 59.53 106 ARG A C 1
ATOM 803 O O . ARG A 1 106 ? 8.231 5.670 -15.654 1.00 59.53 106 ARG A O 1
ATOM 810 N N . TRP A 1 107 ? 9.203 3.680 -15.274 1.00 49.03 107 TRP A N 1
ATOM 811 C CA . TRP A 1 107 ? 10.572 4.079 -15.612 1.00 49.03 107 TRP A CA 1
ATOM 812 C C . TRP A 1 107 ? 10.845 4.179 -17.118 1.00 49.03 107 TRP A C 1
ATOM 814 O O . TRP A 1 107 ? 11.884 4.711 -17.496 1.00 49.03 107 TRP A O 1
ATOM 824 N N . ASP A 1 108 ? 9.923 3.726 -17.967 1.00 44.22 108 ASP A N 1
ATOM 825 C CA . ASP A 1 108 ? 10.160 3.578 -19.402 1.00 44.22 108 ASP A CA 1
ATOM 826 C C . ASP A 1 108 ? 9.039 4.237 -20.226 1.00 44.22 108 ASP A C 1
ATOM 828 O O . ASP A 1 108 ? 8.352 3.559 -20.969 1.00 44.22 108 ASP A O 1
ATOM 832 N N . GLU A 1 109 ? 8.783 5.547 -20.058 1.00 47.16 109 GLU A N 1
ATOM 833 C CA . GLU A 1 109 ? 8.055 6.345 -21.078 1.00 47.16 109 GLU A CA 1
ATOM 834 C C . GLU A 1 109 ? 8.128 7.878 -20.873 1.00 47.16 109 GLU A C 1
ATOM 836 O O . GLU A 1 109 ? 7.158 8.613 -21.026 1.00 47.16 109 GLU A O 1
ATOM 841 N N . THR A 1 110 ? 9.317 8.415 -20.584 1.00 47.84 110 THR A N 1
ATOM 842 C CA . THR A 1 110 ? 9.689 9.737 -21.143 1.00 47.84 110 THR A CA 1
ATOM 843 C C . THR A 1 110 ? 10.449 9.603 -22.464 1.00 47.84 110 THR A C 1
ATOM 845 O O . THR A 1 110 ? 11.076 10.552 -22.935 1.00 47.84 110 THR A O 1
ATOM 848 N N . SER A 1 111 ? 10.323 8.449 -23.122 1.00 48.56 111 SER A N 1
ATOM 849 C CA . SER A 1 111 ? 10.550 8.333 -24.557 1.00 48.56 111 SER A CA 1
ATOM 850 C C . SER A 1 111 ? 9.403 9.009 -25.319 1.00 48.56 111 SER A C 1
ATOM 852 O O . SER A 1 111 ? 8.433 8.366 -25.681 1.00 48.56 111 SER A O 1
ATOM 854 N N . VAL A 1 112 ? 9.596 10.310 -25.551 1.00 56.72 112 VAL A N 1
ATOM 855 C CA . VAL A 1 112 ? 9.323 11.054 -26.796 1.00 56.72 112 VAL A CA 1
ATOM 856 C C . VAL A 1 112 ? 7.863 11.197 -27.290 1.00 56.72 112 VAL A C 1
ATOM 858 O O . VAL A 1 112 ? 7.104 10.252 -27.408 1.00 56.72 112 VAL A O 1
ATOM 861 N N . GLU A 1 113 ? 7.562 12.432 -27.708 1.00 49.88 113 GLU A N 1
ATOM 862 C CA . GLU A 1 113 ? 6.464 12.883 -28.585 1.00 49.88 113 GLU A CA 1
ATOM 863 C C . GLU A 1 113 ? 5.111 13.269 -27.963 1.00 49.88 113 GLU A C 1
ATOM 865 O O . GLU A 1 113 ? 4.160 12.502 -27.884 1.00 49.88 113 GLU A O 1
ATOM 870 N N . ALA A 1 114 ? 4.971 14.578 -27.733 1.00 46.03 114 ALA A N 1
ATOM 871 C CA . ALA A 1 114 ? 3.987 15.339 -28.502 1.00 46.03 114 ALA A CA 1
ATOM 872 C C . ALA A 1 114 ? 4.519 16.764 -28.765 1.00 46.03 114 ALA A C 1
ATOM 874 O O . ALA A 1 114 ? 4.433 17.614 -27.875 1.00 46.03 114 ALA A O 1
ATOM 875 N N . PRO A 1 115 ? 5.079 17.075 -29.952 1.00 52.06 115 PRO A N 1
ATOM 876 C CA . PRO A 1 115 ? 5.077 18.454 -30.416 1.00 52.06 115 PRO A CA 1
ATOM 877 C C . PRO A 1 115 ? 3.621 18.836 -30.705 1.00 52.06 115 PRO A C 1
ATOM 879 O O . PRO A 1 115 ? 2.982 18.290 -31.604 1.00 52.06 115 PRO A O 1
ATOM 882 N N . VAL A 1 116 ? 3.073 19.746 -29.902 1.00 59.84 116 VAL A N 1
ATOM 883 C CA . VAL A 1 116 ? 1.831 20.436 -30.258 1.00 59.84 116 VAL A CA 1
ATOM 884 C C . VAL A 1 116 ? 2.200 21.463 -31.327 1.00 59.84 116 VAL A C 1
ATOM 886 O O . VAL A 1 116 ? 3.030 22.334 -31.080 1.00 59.84 116 VAL A O 1
ATOM 889 N N . ASN A 1 117 ? 1.622 21.238 -32.505 1.00 59.22 117 ASN A N 1
ATOM 890 C CA . ASN A 1 117 ? 1.687 22.008 -33.749 1.00 59.22 117 ASN A CA 1
ATOM 891 C C . ASN A 1 117 ? 1.651 23.533 -33.554 1.00 59.22 117 ASN A C 1
ATOM 893 O O . ASN A 1 117 ? 0.788 23.992 -32.769 1.00 59.22 117 ASN A O 1
#

pLDDT: mean 73.71, std 15.8, range [43.78, 91.56]

Radius of gyration: 18.8 Å; Cα contacts (8 Å, |Δi|>4): 140; chains: 1; bounding box: 25×62×66 Å

Foldseek 3Di:
DDDDDDDDPPPPDPLPADDPVCLLVLLLQLLLCVVLVNPDLPLSCQFSVHDSVSSVVLVVPPDPSSVVCNVVHRDQPDWAATPAWDQRPPPRDTDRTGPRPVPRCVVPPVPDDDDDD

Nearest PDB structures (foldseek):
  2ao9-assembly1_F  TM=6.720E-01  e=2.180E+00  Bacillus cereus ATCC 14579
  7bhy-assembly2_C-2  TM=6.515E-01  e=4.489E+00  Bacillus subtilis subsp. subtilis str. 168
  7xy5-assembly1_A  TM=4.324E-01  e=6.065E+00  Vibrio cholerae
  8hx0-assembly1_A  TM=1.966E-01  e=9.816E+00  Mycolicibacterium smegmatis MC2 155

Solvent-accessible surface area (backbone atoms only — not comparable to full-atom values): 7413 Å² total; per-residue (Å²): 137,87,81,80,80,76,82,82,79,76,79,76,70,79,78,71,77,74,58,80,84,54,50,76,78,48,43,56,41,52,47,22,36,44,76,58,65,54,80,54,50,63,59,49,9,56,19,65,68,50,43,53,67,56,46,49,51,51,72,66,30,77,50,70,68,50,36,50,43,66,72,66,47,66,59,84,95,56,70,35,79,37,78,32,71,42,70,39,78,81,79,67,44,78,31,51,38,25,45,47,77,92,72,51,62,81,80,72,67,87,75,75,85,80,86,81,130

Sequence (117 aa):
MIQRRKPSRSKEKPKQALTKSQLPRRAPAVIALMEMGVNDYGEIAYATGLTVADVKEIDAAEDRKIRRLATQGTPAGTYLPLNKPVRCPTCNGMVTMAPCVACDRRWDETSVEAPVN